Protein AF-A0A7W1HI30-F1 (afdb_monomer)

Nearest PDB structures (foldseek):
  6x89-assembly1_4L  TM=6.582E-01  e=1.441E+00  Vigna radiata
  8ugi-assembly1_1K  TM=6.395E-01  e=9.987E-01  Sus scrofa
  8bqs-assembly1_AY  TM=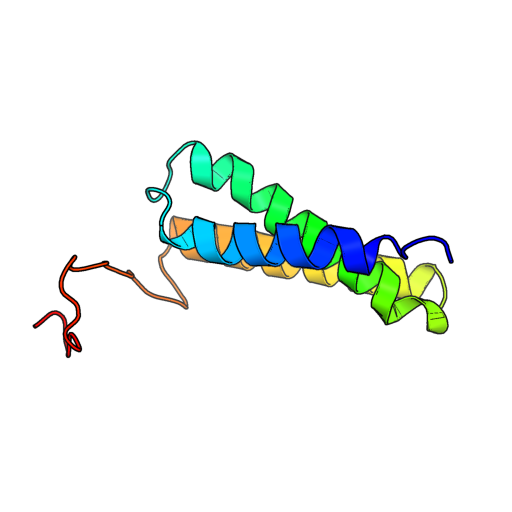6.560E-01  e=2.080E+00  Tetrahymena thermophila SB210
  6zkb-assembly1_K  TM=6.125E-01  e=1.974E+00  Ovis aries
  8gym-assembly1_4l  TM=4.893E-01  e=1.232E+00  Tetrahymena thermophila SB210

Structure (mmCIF, N/CA/C/O backbone):
data_AF-A0A7W1HI30-F1
#
_entry.id   AF-A0A7W1HI30-F1
#
loop_
_atom_site.group_PDB
_atom_site.id
_atom_site.type_symbol
_atom_site.label_atom_id
_atom_site.label_alt_id
_atom_site.label_comp_id
_atom_site.label_asym_id
_atom_site.label_entity_id
_atom_site.label_seq_id
_atom_site.pdbx_PDB_ins_code
_atom_site.Cartn_x
_atom_site.Cartn_y
_atom_site.Cartn_z
_atom_site.occupancy
_atom_site.B_iso_or_equiv
_atom_site.auth_seq_id
_atom_site.auth_comp_id
_atom_site.auth_asym_id
_atom_site.auth_atom_id
_atom_site.pdbx_PDB_model_num
ATOM 1 N N . MET A 1 1 ? -6.134 -5.436 -27.379 1.00 51.03 1 MET A N 1
ATOM 2 C CA . MET A 1 1 ? -5.411 -4.674 -26.336 1.00 51.03 1 MET A CA 1
ATOM 3 C C . MET A 1 1 ? -5.407 -5.509 -25.067 1.00 51.03 1 MET A C 1
ATOM 5 O O . MET A 1 1 ? -6.467 -5.706 -24.494 1.00 51.03 1 MET A O 1
ATOM 9 N N . THR A 1 2 ? -4.272 -6.078 -24.663 1.00 60.00 2 THR A N 1
ATOM 10 C CA . THR A 1 2 ? -4.176 -6.782 -23.376 1.00 60.00 2 THR A CA 1
ATOM 11 C C . THR A 1 2 ? -4.196 -5.747 -22.246 1.00 60.00 2 THR A C 1
ATOM 13 O O . THR A 1 2 ? -3.432 -4.778 -22.312 1.00 60.00 2 THR A O 1
ATOM 16 N N . PRO A 1 3 ? -5.075 -5.879 -21.234 1.00 69.56 3 PRO A N 1
ATOM 17 C CA . PRO A 1 3 ? -5.082 -4.945 -20.118 1.00 69.56 3 PRO A CA 1
ATOM 18 C C . PRO A 1 3 ? -3.740 -5.058 -19.399 1.00 69.56 3 PRO A C 1
ATOM 20 O O . PRO A 1 3 ? -3.327 -6.146 -18.994 1.00 69.56 3 PRO A O 1
ATOM 23 N N . ARG A 1 4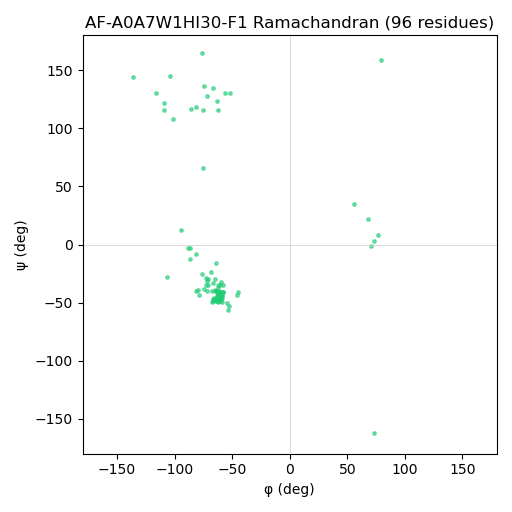 ? -3.018 -3.940 -19.273 1.00 84.38 4 ARG A N 1
ATOM 24 C CA . ARG A 1 4 ? -1.766 -3.955 -18.516 1.00 84.38 4 ARG A CA 1
ATOM 25 C C . ARG A 1 4 ? -2.102 -4.213 -17.047 1.00 84.38 4 ARG A C 1
ATOM 27 O O . ARG A 1 4 ? -3.024 -3.581 -16.531 1.00 84.38 4 ARG A O 1
ATOM 34 N N . LEU A 1 5 ? -1.357 -5.115 -16.403 1.00 84.25 5 LEU A N 1
ATOM 35 C CA . LEU A 1 5 ? -1.601 -5.610 -15.041 1.00 84.25 5 LEU A CA 1
ATOM 36 C C . LEU A 1 5 ? -1.938 -4.492 -14.041 1.00 84.25 5 LEU A C 1
ATOM 38 O O . LEU A 1 5 ? -2.855 -4.640 -13.241 1.00 84.25 5 LEU A O 1
ATOM 42 N N . GLU A 1 6 ? -1.253 -3.351 -14.126 1.00 85.44 6 GLU A N 1
ATOM 43 C CA . GLU A 1 6 ? -1.481 -2.198 -13.255 1.00 85.44 6 GLU A CA 1
ATOM 44 C C . GLU A 1 6 ? -2.920 -1.656 -13.305 1.00 85.44 6 GLU A C 1
ATOM 46 O O . GLU A 1 6 ? -3.444 -1.265 -12.268 1.00 85.44 6 GLU A O 1
ATOM 51 N N . HIS A 1 7 ? -3.598 -1.693 -14.458 1.00 88.31 7 HIS A N 1
ATOM 52 C CA . HIS A 1 7 ? -4.983 -1.220 -14.594 1.00 88.31 7 HIS A CA 1
ATOM 53 C C . HIS A 1 7 ? -5.980 -2.165 -13.932 1.00 88.31 7 HIS A C 1
ATOM 55 O O . HIS A 1 7 ? -7.035 -1.731 -13.485 1.00 88.31 7 HIS A O 1
ATOM 61 N N . VAL A 1 8 ? -5.645 -3.455 -13.872 1.00 91.31 8 VAL A N 1
ATOM 62 C CA . VAL A 1 8 ? -6.465 -4.455 -13.186 1.00 91.31 8 VAL A CA 1
ATOM 63 C C . VAL A 1 8 ? -6.226 -4.365 -11.686 1.00 91.31 8 VAL A C 1
ATOM 65 O O . VAL A 1 8 ? -7.176 -4.365 -10.919 1.00 91.31 8 VAL A O 1
ATOM 68 N N . VAL A 1 9 ? -4.971 -4.236 -11.255 1.00 93.56 9 VAL A N 1
ATOM 69 C CA . VAL A 1 9 ? -4.592 -4.223 -9.834 1.00 93.56 9 VAL A CA 1
ATOM 70 C C . VAL A 1 9 ? -4.987 -2.919 -9.131 1.00 93.56 9 VAL A C 1
ATOM 72 O O . VAL A 1 9 ? -5.381 -2.953 -7.963 1.00 93.56 9 VAL A O 1
ATOM 75 N N . ALA A 1 10 ? -4.929 -1.776 -9.821 1.00 92.69 10 ALA A N 1
ATOM 76 C CA . ALA A 1 10 ? -5.259 -0.463 -9.264 1.00 92.69 10 ALA A CA 1
ATOM 77 C C . ALA A 1 10 ? -6.641 -0.380 -8.586 1.00 92.69 10 ALA A C 1
ATOM 79 O O . ALA A 1 10 ? -6.677 0.009 -7.416 1.00 92.69 10 ALA A O 1
ATOM 80 N N . PRO A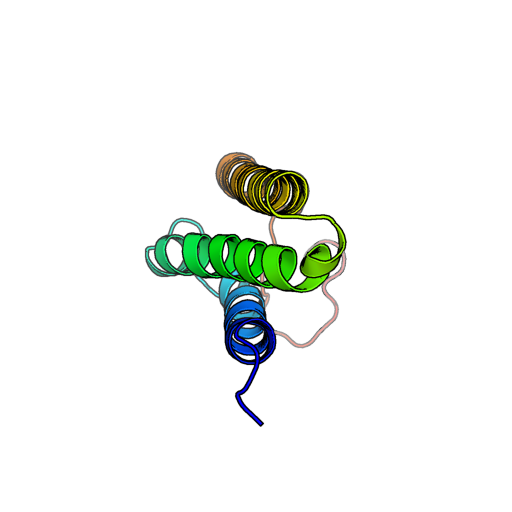 1 11 ? -7.767 -0.763 -9.223 1.00 95.50 11 PRO A N 1
ATOM 81 C CA . PRO A 1 11 ? -9.081 -0.670 -8.591 1.00 95.50 11 PRO A CA 1
ATOM 82 C C . PRO A 1 11 ? -9.200 -1.558 -7.349 1.00 95.50 11 PRO A C 1
ATOM 84 O O . PRO A 1 11 ? -9.710 -1.101 -6.331 1.00 95.50 11 PRO A O 1
ATOM 87 N N . PHE A 1 12 ? -8.676 -2.789 -7.374 1.00 94.81 12 PHE A N 1
ATOM 88 C CA . PHE A 1 12 ? -8.689 -3.658 -6.189 1.00 94.81 12 PHE A CA 1
ATOM 89 C C . PHE A 1 12 ? -7.833 -3.097 -5.054 1.00 94.81 12 PHE A C 1
ATOM 91 O O . PHE A 1 12 ? -8.242 -3.144 -3.896 1.00 94.81 12 PHE A O 1
ATOM 98 N N . THR A 1 13 ? -6.673 -2.523 -5.380 1.00 95.50 13 THR A N 1
ATOM 99 C CA . THR A 1 13 ? -5.803 -1.862 -4.396 1.00 95.50 13 THR A CA 1
ATOM 100 C C . THR A 1 13 ? -6.519 -0.665 -3.770 1.00 95.50 13 THR A C 1
ATOM 102 O O . THR A 1 13 ? -6.527 -0.529 -2.550 1.00 95.50 13 THR A O 1
ATOM 105 N N . ALA A 1 14 ? -7.180 0.166 -4.581 1.00 95.38 14 ALA A N 1
ATOM 106 C CA . ALA A 1 14 ? -7.953 1.310 -4.104 1.00 95.38 14 ALA A CA 1
ATOM 107 C C . ALA A 1 14 ? -9.130 0.877 -3.216 1.00 95.38 14 ALA A C 1
ATOM 109 O O . ALA A 1 14 ? -9.307 1.410 -2.122 1.00 95.38 14 ALA A O 1
ATOM 110 N N . LEU A 1 15 ? -9.893 -0.138 -3.629 1.00 96.25 15 LEU A N 1
ATOM 111 C CA . LEU A 1 15 ? -10.967 -0.709 -2.813 1.00 96.25 15 LEU A CA 1
ATOM 112 C C . LEU A 1 15 ? -10.436 -1.268 -1.490 1.00 96.25 15 LEU A C 1
ATOM 114 O O . LEU A 1 15 ? -11.046 -1.044 -0.447 1.00 96.25 15 LEU A O 1
ATOM 118 N N . ALA A 1 16 ? -9.282 -1.940 -1.503 1.00 94.38 16 ALA A N 1
ATOM 119 C CA . ALA A 1 16 ? -8.642 -2.426 -0.287 1.00 94.38 16 ALA A CA 1
ATOM 120 C C . ALA A 1 16 ? -8.222 -1.270 0.635 1.00 94.38 16 ALA A C 1
ATOM 122 O O . ALA A 1 16 ? -8.440 -1.363 1.840 1.00 94.38 16 ALA A O 1
ATOM 123 N N . MET A 1 17 ? -7.698 -0.166 0.090 1.00 93.25 17 MET A N 1
ATOM 124 C CA . MET A 1 17 ? -7.386 1.047 0.859 1.00 93.25 17 MET A CA 1
ATOM 125 C C . MET A 1 17 ? -8.629 1.687 1.485 1.00 93.25 17 MET A C 1
ATOM 127 O O . MET A 1 17 ? -8.551 2.157 2.616 1.00 93.25 17 MET A O 1
ATOM 131 N N . VAL A 1 18 ? -9.772 1.670 0.793 1.00 92.31 18 VAL A N 1
ATOM 132 C CA . VAL A 1 18 ? -11.057 2.161 1.325 1.00 92.31 18 VAL A CA 1
ATOM 133 C C . VAL A 1 18 ? -11.624 1.213 2.388 1.00 92.31 18 VAL A C 1
ATOM 135 O O . VAL A 1 18 ? -12.127 1.660 3.416 1.00 92.31 18 VAL A O 1
ATOM 138 N N . ALA A 1 19 ? -11.513 -0.101 2.184 1.00 90.75 19 ALA A N 1
ATOM 139 C CA . ALA A 1 19 ? -11.979 -1.109 3.135 1.00 90.75 19 ALA A CA 1
ATOM 140 C C . ALA A 1 19 ? -11.109 -1.180 4.405 1.00 90.75 19 ALA A C 1
ATOM 142 O O . ALA A 1 19 ? -11.601 -1.502 5.488 1.00 90.75 19 ALA A O 1
ATOM 143 N N . TYR A 1 20 ? -9.816 -0.865 4.297 1.00 88.50 20 TYR A N 1
ATOM 144 C CA . TYR A 1 20 ? -8.843 -0.951 5.386 1.00 88.50 20 TYR A CA 1
ATOM 145 C C . TYR A 1 20 ? -9.218 -0.176 6.669 1.00 88.50 20 TYR A C 1
ATOM 147 O O . TYR A 1 20 ? -9.174 -0.769 7.756 1.00 88.50 20 TYR A O 1
ATOM 155 N N . PRO A 1 21 ? -9.601 1.118 6.612 1.00 84.38 21 PRO A N 1
ATOM 156 C CA . PRO A 1 21 ? -10.022 1.867 7.794 1.00 84.38 21 PRO A CA 1
ATOM 157 C C . PRO A 1 21 ? -11.356 1.383 8.377 1.00 84.38 21 PRO A C 1
ATOM 159 O O . PRO A 1 21 ? -11.571 1.553 9.575 1.00 84.38 21 PRO A O 1
ATOM 162 N N . LEU A 1 22 ? -12.216 0.745 7.576 1.00 85.81 22 LEU A N 1
ATOM 163 C CA . LEU A 1 22 ? -13.491 0.179 8.032 1.00 85.81 22 LEU A CA 1
ATOM 164 C C . LEU A 1 22 ? -13.294 -1.135 8.804 1.00 85.81 22 LEU A C 1
ATOM 166 O O . LEU A 1 22 ? -14.107 -1.503 9.652 1.00 85.81 22 LEU A O 1
ATOM 170 N N . ALA A 1 23 ? -12.201 -1.849 8.534 1.00 86.06 23 ALA A N 1
ATOM 171 C CA . ALA A 1 23 ? -11.879 -3.094 9.209 1.00 86.06 23 ALA A CA 1
ATOM 172 C C . ALA A 1 23 ? -11.383 -2.858 10.647 1.00 86.06 23 ALA A C 1
ATOM 174 O O . ALA A 1 23 ? -10.519 -2.014 10.912 1.00 86.06 23 ALA A O 1
ATOM 175 N N . ARG A 1 24 ? -11.881 -3.683 11.583 1.00 81.94 24 ARG A N 1
ATOM 176 C CA . ARG A 1 24 ? -11.526 -3.620 13.010 1.00 81.94 24 ARG A CA 1
ATOM 177 C C . ARG A 1 24 ? -10.008 -3.636 13.206 1.00 81.94 24 ARG A C 1
ATOM 179 O O . ARG A 1 24 ? -9.312 -4.521 12.697 1.00 81.94 24 ARG A O 1
ATOM 186 N N . ARG A 1 25 ? -9.498 -2.690 14.002 1.00 77.81 25 ARG A N 1
ATOM 187 C CA . ARG A 1 25 ? -8.071 -2.586 14.341 1.00 77.81 25 ARG A CA 1
ATOM 188 C C . ARG A 1 25 ? -7.570 -3.899 14.960 1.00 77.81 25 ARG A C 1
ATOM 190 O O . ARG A 1 25 ? -8.224 -4.459 15.834 1.00 77.81 25 ARG A O 1
ATOM 197 N N . GLY A 1 26 ? -6.449 -4.421 14.457 1.00 76.75 26 GLY A N 1
ATOM 198 C CA . GLY A 1 26 ? -5.881 -5.711 14.879 1.00 76.75 26 GLY A CA 1
ATOM 199 C C . GLY A 1 26 ? -6.663 -6.965 14.448 1.00 76.75 26 GLY A C 1
ATOM 200 O O . GLY A 1 26 ? -6.224 -8.078 14.736 1.00 76.75 26 GLY A O 1
ATOM 201 N N . GLY A 1 27 ? -7.798 -6.812 13.754 1.00 85.25 27 GLY A N 1
ATOM 202 C CA . GLY A 1 27 ? -8.643 -7.916 13.303 1.00 85.25 27 GLY A CA 1
ATOM 203 C C . GLY A 1 27 ? -8.092 -8.682 12.089 1.00 85.25 27 GLY A C 1
ATOM 204 O O . GLY A 1 27 ? -7.216 -8.181 11.378 1.00 85.25 27 GLY A O 1
ATOM 205 N N . PRO A 1 28 ? -8.629 -9.885 11.810 1.00 88.25 28 PRO A N 1
ATOM 206 C CA . PRO A 1 28 ? -8.165 -10.746 10.718 1.00 88.25 28 PRO A CA 1
ATOM 207 C C . PRO A 1 28 ? -8.332 -10.099 9.336 1.00 88.25 28 PRO A C 1
ATOM 209 O O . PRO A 1 28 ? -7.452 -10.234 8.493 1.00 88.25 28 PRO A O 1
ATOM 212 N N . ALA A 1 29 ? -9.395 -9.313 9.128 1.00 88.62 29 ALA A N 1
ATOM 213 C CA . ALA A 1 29 ? -9.622 -8.590 7.876 1.00 88.62 29 ALA A CA 1
ATOM 214 C C . ALA A 1 29 ? -8.474 -7.623 7.535 1.00 88.62 29 ALA A C 1
ATOM 216 O O . ALA A 1 29 ? -7.991 -7.621 6.409 1.00 88.62 29 ALA A O 1
ATOM 217 N N . ARG A 1 30 ? -7.960 -6.860 8.513 1.00 87.25 30 ARG A N 1
ATOM 218 C CA . ARG A 1 30 ? -6.796 -5.985 8.286 1.00 87.25 30 ARG A CA 1
ATOM 219 C C . ARG A 1 30 ? -5.546 -6.776 7.925 1.00 87.25 30 ARG A C 1
ATOM 221 O O . ARG A 1 30 ? -4.841 -6.383 7.007 1.00 87.25 30 ARG A O 1
ATOM 228 N N . ARG A 1 31 ? -5.307 -7.914 8.587 1.00 88.81 31 ARG A N 1
ATOM 229 C CA . ARG A 1 31 ? -4.155 -8.782 8.280 1.00 88.81 31 ARG A CA 1
ATOM 230 C C . ARG A 1 31 ? -4.177 -9.289 6.836 1.00 88.81 31 ARG A C 1
ATOM 232 O O . ARG A 1 31 ? -3.111 -9.459 6.259 1.00 88.81 31 ARG A O 1
ATOM 239 N N . LEU A 1 32 ? -5.365 -9.502 6.267 1.00 91.88 32 LEU A N 1
ATOM 240 C CA . LEU A 1 32 ? -5.542 -9.880 4.861 1.00 91.88 32 LEU A CA 1
ATOM 241 C C . LEU A 1 32 ? -5.434 -8.681 3.912 1.00 91.88 32 LEU A C 1
ATOM 243 O O . LEU A 1 32 ? -4.837 -8.797 2.848 1.00 91.88 32 LEU A O 1
ATOM 247 N N . LEU A 1 33 ? -5.972 -7.521 4.290 1.00 92.38 33 LEU A N 1
ATOM 248 C CA . LEU A 1 33 ? -5.945 -6.321 3.450 1.00 92.38 33 LEU A CA 1
ATOM 249 C C . LEU A 1 33 ? -4.547 -5.686 3.357 1.00 92.38 33 LEU A C 1
ATOM 251 O O . LEU A 1 33 ? -4.205 -5.147 2.309 1.00 92.38 33 LEU A O 1
ATOM 255 N N . THR A 1 34 ? -3.715 -5.777 4.401 1.00 91.94 34 THR A N 1
ATOM 256 C CA . THR A 1 34 ? -2.342 -5.241 4.391 1.00 91.94 34 THR A CA 1
ATOM 257 C C . THR A 1 34 ? -1.503 -5.751 3.209 1.00 91.94 34 THR A C 1
ATOM 259 O O . THR A 1 34 ? -1.021 -4.917 2.443 1.00 91.94 34 THR A O 1
ATOM 262 N N . PRO A 1 35 ? -1.316 -7.070 2.993 1.00 93.31 35 PRO A N 1
ATOM 263 C CA . PRO A 1 35 ? -0.537 -7.555 1.855 1.00 93.31 35 PRO A CA 1
ATOM 264 C C . PRO A 1 35 ? -1.187 -7.221 0.507 1.00 93.31 35 PRO A C 1
ATOM 266 O O . PRO A 1 35 ? -0.462 -7.006 -0.459 1.00 93.31 35 PRO A O 1
ATOM 269 N N . VAL A 1 36 ? -2.521 -7.116 0.434 1.00 94.56 36 VAL A N 1
ATOM 270 C CA . VAL A 1 36 ? -3.224 -6.693 -0.790 1.00 94.56 36 VAL A CA 1
ATOM 271 C C . VAL A 1 36 ? -2.864 -5.253 -1.150 1.00 94.56 36 VAL A C 1
ATOM 273 O O . VAL A 1 36 ? -2.496 -4.984 -2.290 1.00 94.56 36 VAL A O 1
ATOM 276 N N . VAL A 1 37 ? -2.906 -4.334 -0.182 1.00 94.81 37 VAL A N 1
ATOM 277 C CA . VAL A 1 37 ? -2.545 -2.925 -0.401 1.00 94.81 37 VAL A CA 1
ATOM 278 C C . VAL A 1 37 ? -1.056 -2.784 -0.721 1.00 94.81 37 VAL A C 1
ATOM 280 O O . VAL A 1 37 ? -0.699 -2.139 -1.704 1.00 94.81 37 VAL A O 1
ATOM 283 N N . VAL A 1 38 ? -0.184 -3.411 0.074 1.00 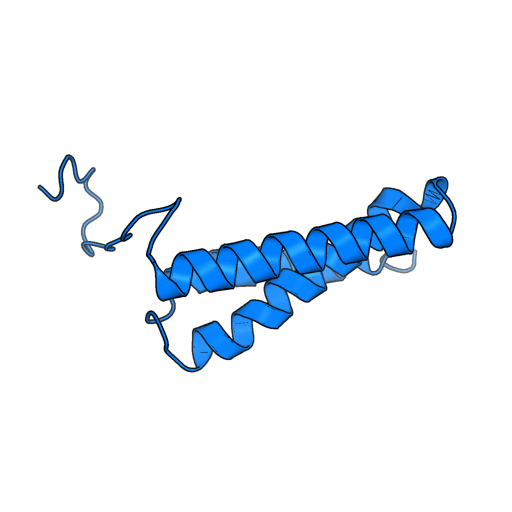95.81 38 VAL A N 1
ATOM 284 C CA . VAL A 1 38 ? 1.277 -3.327 -0.095 1.00 95.81 38 VAL A CA 1
ATOM 285 C C . VAL A 1 38 ? 1.715 -3.941 -1.428 1.00 95.81 38 VAL A C 1
ATOM 287 O O . VAL A 1 38 ? 2.452 -3.312 -2.187 1.00 95.81 38 VAL A O 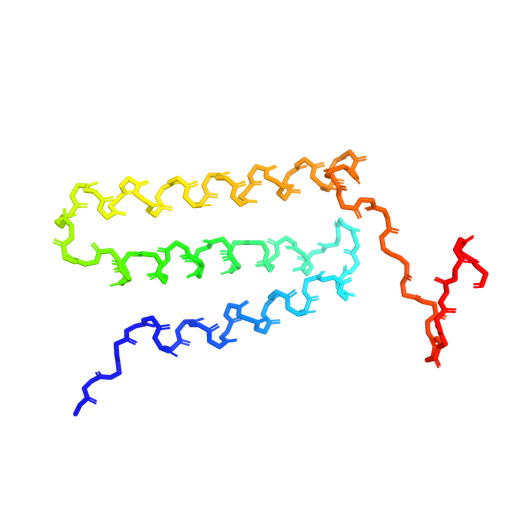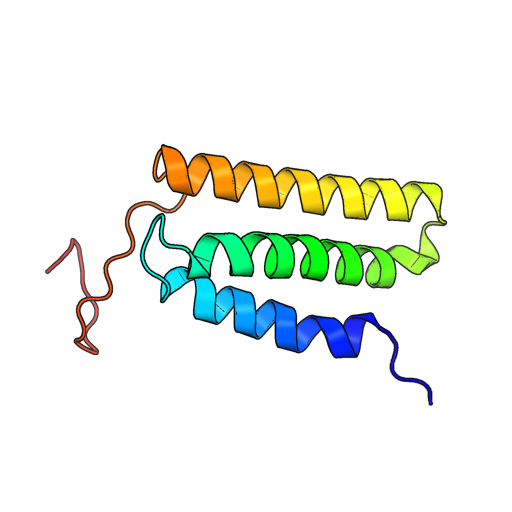1
ATOM 290 N N . GLY A 1 39 ? 1.242 -5.149 -1.741 1.00 95.81 39 GLY A N 1
ATOM 291 C CA . GLY A 1 39 ? 1.558 -5.839 -2.990 1.00 95.81 39 GLY A CA 1
ATOM 292 C C . GLY A 1 39 ? 0.957 -5.142 -4.208 1.00 95.81 39 GLY A C 1
ATOM 293 O O . GLY A 1 39 ? 1.628 -5.006 -5.230 1.00 95.81 39 GLY A O 1
ATOM 294 N N . GLY A 1 40 ? -0.274 -4.641 -4.086 1.00 95.19 40 GLY A N 1
ATOM 295 C CA . GLY A 1 40 ? -0.944 -3.879 -5.133 1.00 95.19 40 GLY A CA 1
ATOM 296 C C . GLY A 1 40 ? -0.197 -2.594 -5.488 1.00 95.19 40 GLY A C 1
ATOM 297 O O . GLY A 1 40 ? 0.097 -2.357 -6.659 1.00 95.19 40 GLY A O 1
ATOM 298 N N . LEU A 1 41 ? 0.211 -1.815 -4.481 1.00 96.50 41 LEU A N 1
ATOM 299 C CA . LEU A 1 41 ? 1.049 -0.631 -4.678 1.00 96.50 41 LEU A CA 1
ATOM 300 C C . LEU A 1 41 ? 2.388 -0.975 -5.332 1.00 96.50 41 LEU A C 1
ATOM 302 O O . LEU A 1 41 ? 2.755 -0.337 -6.316 1.00 96.50 41 LEU A O 1
ATOM 306 N N . ALA A 1 42 ? 3.087 -2.006 -4.848 1.00 96.06 42 ALA A N 1
ATOM 307 C CA . ALA A 1 42 ? 4.351 -2.438 -5.441 1.00 96.06 42 ALA A CA 1
ATOM 308 C C . ALA A 1 42 ? 4.181 -2.831 -6.920 1.00 96.06 42 ALA A C 1
ATOM 310 O O . ALA A 1 42 ? 4.966 -2.400 -7.767 1.00 96.06 42 ALA A O 1
ATOM 311 N N . ALA A 1 43 ? 3.125 -3.577 -7.261 1.00 95.31 43 ALA A N 1
ATOM 312 C CA . ALA A 1 43 ? 2.817 -3.958 -8.638 1.00 95.31 43 ALA A CA 1
ATOM 313 C C . ALA A 1 43 ? 2.529 -2.735 -9.527 1.00 95.31 43 ALA A C 1
ATOM 315 O O . ALA A 1 43 ? 3.085 -2.627 -10.623 1.00 95.31 43 ALA A O 1
ATOM 316 N N . ILE A 1 44 ? 1.740 -1.771 -9.048 1.00 96.19 44 ILE A N 1
ATOM 317 C CA . ILE A 1 44 ? 1.488 -0.510 -9.764 1.00 96.19 44 ILE A CA 1
ATOM 318 C C . ILE A 1 44 ? 2.806 0.249 -9.985 1.00 96.19 44 ILE A C 1
ATOM 320 O O . ILE A 1 44 ? 3.073 0.704 -11.099 1.00 96.19 44 ILE A O 1
ATOM 324 N N . THR A 1 45 ? 3.677 0.319 -8.972 1.00 95.69 45 THR A N 1
ATOM 325 C CA . THR A 1 45 ? 4.997 0.958 -9.080 1.00 95.69 45 THR A CA 1
ATOM 326 C C . THR A 1 45 ? 5.892 0.272 -10.109 1.00 95.69 45 THR A C 1
ATOM 328 O O . THR A 1 45 ? 6.538 0.972 -10.891 1.00 95.69 45 THR A O 1
ATOM 331 N N . THR A 1 46 ? 5.914 -1.066 -10.183 1.00 94.25 46 THR A N 1
ATOM 332 C CA . THR A 1 46 ? 6.681 -1.767 -11.235 1.00 94.25 46 THR A CA 1
ATOM 333 C C . THR A 1 46 ? 6.208 -1.381 -12.638 1.00 94.25 46 THR A C 1
ATOM 335 O O . THR A 1 46 ? 7.034 -1.141 -13.517 1.00 94.25 46 THR A O 1
ATOM 338 N N . GLY A 1 47 ? 4.890 -1.255 -12.842 1.00 92.38 47 GLY A N 1
ATOM 339 C CA . GLY A 1 47 ? 4.298 -0.817 -14.107 1.00 92.38 47 GLY A CA 1
ATOM 340 C C . GLY A 1 47 ? 4.639 0.635 -14.449 1.00 92.38 47 GLY A C 1
ATOM 341 O O . GLY A 1 47 ? 5.060 0.923 -15.571 1.00 92.38 47 GLY A O 1
ATOM 342 N N . ALA A 1 48 ? 4.519 1.537 -13.472 1.00 92.69 48 ALA A N 1
ATOM 343 C CA . ALA A 1 48 ? 4.789 2.966 -13.632 1.00 92.69 48 ALA A CA 1
ATOM 344 C C . ALA A 1 48 ? 6.274 3.271 -13.897 1.00 92.69 48 ALA A C 1
ATOM 346 O O . ALA A 1 48 ? 6.602 4.191 -14.641 1.00 92.69 48 ALA A O 1
ATOM 347 N N . THR A 1 49 ? 7.179 2.473 -13.330 1.00 95.62 49 THR A N 1
ATOM 348 C CA . THR A 1 49 ? 8.635 2.656 -13.461 1.00 95.62 49 THR A CA 1
ATOM 349 C C . THR A 1 49 ? 9.251 1.826 -14.589 1.00 95.62 49 THR A C 1
ATOM 351 O O . THR A 1 49 ? 10.476 1.748 -14.705 1.00 95.62 49 THR A O 1
ATOM 354 N N . ARG A 1 50 ? 8.430 1.240 -15.478 1.00 92.38 50 ARG A N 1
ATOM 355 C CA . ARG A 1 50 ? 8.892 0.453 -16.637 1.00 92.38 50 ARG A CA 1
ATOM 356 C C . ARG A 1 50 ? 10.031 1.109 -17.441 1.00 92.38 50 ARG A C 1
ATOM 358 O O . ARG A 1 50 ? 11.004 0.414 -17.734 1.00 92.38 50 ARG A O 1
ATOM 365 N N . PRO A 1 51 ? 10.004 2.421 -17.740 1.00 95.44 51 PRO A N 1
ATOM 366 C CA . PRO A 1 51 ? 11.072 3.067 -18.506 1.00 95.44 51 PRO A CA 1
ATOM 367 C C . PRO A 1 51 ? 12.448 3.083 -17.818 1.00 95.44 51 PRO A C 1
ATOM 369 O O . PRO A 1 51 ? 13.452 3.341 -18.470 1.00 95.44 51 PRO A O 1
ATOM 372 N N . TRP A 1 52 ? 12.531 2.825 -16.508 1.00 93.25 52 TRP A N 1
ATOM 373 C CA . TRP A 1 52 ? 13.772 2.964 -15.732 1.00 93.25 52 TRP A CA 1
ATOM 374 C C . TRP A 1 52 ? 14.669 1.715 -15.748 1.00 93.25 52 TRP A C 1
ATOM 376 O O . TRP A 1 52 ? 15.756 1.733 -15.166 1.00 93.25 52 TRP A O 1
ATOM 386 N N . GLY A 1 53 ? 14.229 0.633 -16.398 1.00 93.50 53 GLY A N 1
ATOM 387 C CA . GLY A 1 53 ? 14.916 -0.662 -16.416 1.00 93.50 53 GLY A CA 1
ATOM 388 C C . GLY A 1 53 ? 14.697 -1.503 -15.148 1.00 93.50 53 GLY A C 1
ATOM 389 O O . GLY A 1 53 ? 14.359 -0.993 -14.078 1.00 93.50 53 GLY A O 1
ATOM 390 N N . HIS A 1 54 ? 14.908 -2.818 -15.262 1.00 93.19 54 HIS A N 1
ATOM 391 C CA . HIS A 1 54 ? 14.488 -3.807 -14.256 1.00 93.19 54 HIS A CA 1
ATOM 392 C C . HIS A 1 54 ? 15.068 -3.584 -12.858 1.00 93.19 54 HIS A C 1
ATOM 394 O O . HIS A 1 54 ? 14.352 -3.699 -11.866 1.00 93.19 54 HIS A O 1
ATOM 400 N N . ARG A 1 55 ? 16.350 -3.207 -12.756 1.00 95.69 55 ARG A N 1
ATOM 401 C CA . ARG A 1 55 ? 16.986 -2.957 -11.454 1.00 95.69 55 ARG A CA 1
ATOM 402 C C . ARG A 1 55 ? 16.322 -1.792 -10.718 1.00 95.69 55 ARG A C 1
ATOM 404 O O . ARG A 1 55 ? 16.020 -1.912 -9.536 1.00 95.69 55 ARG A O 1
ATOM 411 N N . ARG A 1 56 ? 16.082 -0.669 -11.402 1.0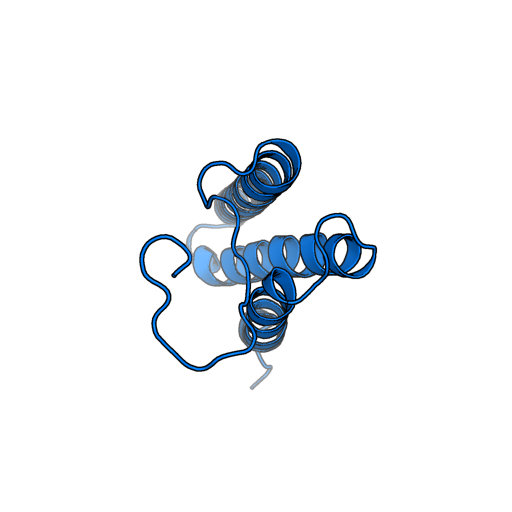0 94.31 56 ARG A N 1
ATOM 412 C CA . ARG A 1 56 ? 15.460 0.516 -10.787 1.00 94.31 56 ARG A CA 1
ATOM 413 C C . ARG A 1 56 ? 13.981 0.280 -10.482 1.00 94.31 56 ARG A C 1
ATOM 415 O O . ARG A 1 56 ? 13.523 0.734 -9.441 1.00 94.31 56 ARG A O 1
ATOM 422 N N . GLN A 1 57 ? 13.274 -0.479 -11.321 1.00 95.75 57 GLN A N 1
ATOM 423 C CA . GLN A 1 57 ? 11.902 -0.928 -11.044 1.00 95.75 57 GLN A CA 1
ATOM 424 C C . GLN A 1 57 ? 11.825 -1.756 -9.760 1.00 95.75 57 GLN A C 1
ATOM 426 O O . GLN A 1 57 ? 10.998 -1.476 -8.897 1.00 95.75 57 GLN A O 1
ATOM 431 N N . ALA A 1 58 ? 12.702 -2.755 -9.622 1.00 96.19 58 ALA A N 1
ATOM 432 C CA . ALA A 1 58 ? 12.738 -3.623 -8.450 1.00 96.19 58 ALA A CA 1
ATOM 433 C C . ALA A 1 58 ? 13.050 -2.828 -7.176 1.00 96.19 58 ALA A C 1
ATOM 435 O O . ALA A 1 58 ? 12.390 -3.015 -6.158 1.00 96.19 58 ALA A O 1
ATOM 436 N N . VAL A 1 59 ? 14.002 -1.889 -7.250 1.00 98.00 59 VAL A N 1
ATOM 437 C CA . VAL A 1 59 ? 14.308 -0.984 -6.134 1.00 98.00 59 VAL A CA 1
ATOM 438 C C . VAL A 1 59 ? 13.101 -0.112 -5.792 1.00 98.00 59 VAL A C 1
ATOM 440 O O . VAL A 1 59 ? 12.726 -0.053 -4.629 1.00 98.00 59 VAL A O 1
ATOM 443 N N . ALA A 1 60 ? 12.454 0.524 -6.772 1.00 97.31 60 ALA A N 1
ATOM 444 C CA . ALA A 1 60 ? 11.299 1.385 -6.524 1.00 97.31 60 ALA A CA 1
ATOM 445 C C . ALA A 1 60 ? 10.128 0.614 -5.892 1.00 97.31 60 ALA A C 1
ATOM 447 O O . ALA A 1 60 ? 9.573 1.047 -4.885 1.00 97.31 60 ALA A O 1
ATOM 448 N N . ALA A 1 61 ? 9.791 -0.556 -6.438 1.00 96.38 61 ALA A N 1
ATOM 449 C CA . ALA A 1 61 ? 8.740 -1.408 -5.893 1.00 96.38 61 ALA A CA 1
ATOM 450 C C . ALA A 1 61 ? 9.087 -1.930 -4.491 1.00 96.38 61 ALA A C 1
ATOM 452 O O . ALA A 1 61 ? 8.228 -1.936 -3.612 1.00 96.38 61 ALA A O 1
ATOM 453 N N . GLY A 1 62 ? 10.349 -2.309 -4.260 1.00 97.81 62 GLY A N 1
ATOM 454 C CA . GLY A 1 62 ? 10.842 -2.717 -2.946 1.00 97.81 62 GLY A CA 1
ATOM 455 C C . GLY A 1 62 ? 10.758 -1.590 -1.916 1.00 97.81 62 GLY A C 1
ATOM 456 O O . GLY A 1 62 ? 10.262 -1.809 -0.815 1.00 97.81 62 GLY A O 1
ATOM 457 N N . VAL A 1 63 ? 11.165 -0.371 -2.285 1.00 98.19 63 VAL A N 1
ATOM 458 C CA . VAL A 1 63 ? 11.057 0.818 -1.426 1.00 98.19 63 VAL A CA 1
ATOM 459 C C . VAL A 1 63 ? 9.601 1.093 -1.066 1.00 98.19 63 VAL A C 1
ATOM 461 O O . VAL A 1 63 ? 9.306 1.286 0.109 1.00 98.19 63 VAL A O 1
ATOM 464 N N . VAL A 1 64 ? 8.685 1.059 -2.038 1.00 97.44 64 VAL A N 1
ATOM 465 C CA . VAL A 1 64 ? 7.247 1.246 -1.784 1.00 97.44 64 VAL A CA 1
ATOM 466 C C . VAL A 1 64 ? 6.713 0.164 -0.849 1.00 97.44 64 VAL A C 1
ATOM 468 O O . VAL A 1 64 ? 6.082 0.487 0.154 1.00 97.44 64 VAL A O 1
ATOM 471 N N . ALA A 1 65 ? 7.018 -1.108 -1.114 1.00 97.00 65 ALA A N 1
ATOM 472 C CA . ALA A 1 65 ? 6.550 -2.213 -0.285 1.00 97.00 65 ALA A CA 1
ATOM 473 C C . ALA A 1 65 ? 7.036 -2.095 1.171 1.00 97.00 65 ALA A C 1
ATOM 475 O O . ALA A 1 65 ? 6.245 -2.232 2.108 1.00 97.00 65 ALA A O 1
ATOM 476 N N . VAL A 1 66 ? 8.326 -1.799 1.360 1.00 97.38 66 VAL A N 1
ATOM 477 C CA . VAL A 1 66 ? 8.939 -1.634 2.685 1.00 97.38 66 VAL A CA 1
ATOM 478 C C . VAL A 1 66 ? 8.383 -0.404 3.392 1.00 97.38 66 VAL A C 1
ATOM 480 O O . VAL A 1 66 ? 7.981 -0.513 4.547 1.00 97.38 66 VAL A O 1
ATOM 483 N N . ALA A 1 67 ? 8.315 0.747 2.719 1.00 95.69 67 ALA A N 1
ATOM 484 C CA . ALA A 1 67 ? 7.824 1.984 3.316 1.00 95.69 67 ALA A CA 1
ATOM 485 C C . ALA A 1 67 ? 6.358 1.852 3.749 1.00 95.69 67 ALA A C 1
ATOM 487 O O . ALA A 1 67 ? 6.034 2.133 4.901 1.00 95.69 67 ALA A O 1
ATOM 488 N N . THR A 1 68 ? 5.478 1.361 2.871 1.00 92.38 68 THR A N 1
ATOM 489 C CA . THR A 1 68 ? 4.061 1.161 3.202 1.00 92.38 68 THR A CA 1
ATOM 490 C C . THR A 1 68 ? 3.889 0.123 4.311 1.00 92.38 68 THR A C 1
ATOM 492 O O . THR A 1 68 ? 3.149 0.367 5.262 1.00 92.38 68 THR A O 1
ATOM 495 N N . GLY A 1 69 ? 4.597 -1.009 4.242 1.00 91.88 69 GLY A N 1
ATOM 496 C CA . GLY A 1 69 ? 4.544 -2.036 5.283 1.00 91.88 69 GLY A CA 1
ATOM 497 C C . GLY A 1 69 ? 5.048 -1.540 6.643 1.00 91.88 69 GLY A C 1
ATOM 498 O O . GLY A 1 69 ? 4.448 -1.845 7.674 1.00 91.88 69 GLY A O 1
ATOM 499 N N . ALA A 1 70 ? 6.114 -0.736 6.659 1.00 92.50 70 ALA A N 1
ATOM 500 C CA . ALA A 1 70 ? 6.650 -0.128 7.872 1.00 92.50 70 ALA A CA 1
ATOM 501 C C . ALA A 1 70 ? 5.681 0.899 8.469 1.00 92.50 70 ALA A C 1
ATOM 503 O O . ALA A 1 70 ? 5.397 0.831 9.665 1.00 92.50 70 ALA A O 1
ATOM 504 N N . LEU A 1 71 ? 5.120 1.798 7.650 1.00 89.75 71 LEU A N 1
ATOM 505 C CA . LEU A 1 71 ? 4.101 2.754 8.097 1.00 89.75 71 LEU A CA 1
ATOM 506 C C . LEU A 1 71 ? 2.885 2.039 8.680 1.00 89.75 71 LEU A C 1
ATOM 508 O O . LEU A 1 71 ? 2.368 2.461 9.710 1.00 89.75 71 LEU A O 1
ATOM 512 N N . GLU A 1 72 ? 2.455 0.939 8.067 1.00 87.56 72 GLU A N 1
ATOM 513 C CA . GLU A 1 72 ? 1.348 0.140 8.579 1.00 87.56 72 GLU A CA 1
ATOM 514 C C . GLU A 1 72 ? 1.689 -0.493 9.933 1.00 87.56 72 GLU A C 1
ATOM 516 O O . GLU A 1 72 ? 0.909 -0.401 10.883 1.00 87.56 72 GLU A O 1
ATOM 521 N N . ARG A 1 73 ? 2.877 -1.100 10.051 1.00 87.44 73 ARG A N 1
ATOM 522 C CA . ARG A 1 73 ? 3.366 -1.714 11.294 1.00 87.44 73 ARG A CA 1
ATOM 523 C C . ARG A 1 73 ? 3.436 -0.692 12.427 1.00 87.44 73 ARG A C 1
ATOM 525 O O . ARG A 1 73 ? 2.991 -0.986 13.533 1.00 87.44 73 ARG A O 1
ATOM 532 N N . ILE A 1 74 ? 3.979 0.492 12.146 1.00 88.06 74 ILE A N 1
ATOM 533 C CA . ILE A 1 74 ? 4.092 1.592 13.107 1.00 88.06 74 ILE A CA 1
ATOM 534 C C . ILE A 1 74 ? 2.696 2.126 13.443 1.00 88.06 74 ILE A C 1
ATOM 536 O O . ILE A 1 74 ? 2.329 2.188 14.610 1.00 88.06 74 ILE A O 1
ATOM 540 N N . GLY A 1 75 ? 1.865 2.423 12.445 1.00 80.94 75 GLY A N 1
ATOM 541 C CA . GLY A 1 75 ? 0.514 2.948 12.648 1.00 80.94 75 GLY A CA 1
ATOM 542 C C . GLY A 1 75 ? -0.389 1.998 13.438 1.00 80.94 75 GLY A C 1
ATOM 543 O O . GLY A 1 75 ? -1.199 2.437 14.261 1.00 80.94 75 GLY A O 1
ATOM 544 N N . THR A 1 76 ? -0.240 0.685 13.264 1.00 79.75 76 THR A N 1
ATOM 545 C CA . THR A 1 76 ? -0.990 -0.300 14.056 1.00 79.75 76 THR A CA 1
ATOM 546 C C . THR A 1 76 ? -0.478 -0.443 15.480 1.00 79.75 76 THR A C 1
ATOM 548 O O . THR A 1 76 ? -1.319 -0.572 16.370 1.00 79.75 76 THR A O 1
ATOM 551 N N . SER A 1 77 ? 0.838 -0.391 15.708 1.00 83.69 77 SER A N 1
ATOM 552 C CA . SER A 1 77 ? 1.429 -0.561 17.042 1.00 83.69 77 SER A CA 1
ATOM 553 C C . SER A 1 77 ? 1.394 0.709 17.896 1.00 83.69 77 SER A C 1
ATOM 555 O O . SER A 1 77 ? 1.101 0.622 19.085 1.00 83.69 77 SER A O 1
ATOM 557 N N . THR A 1 78 ? 1.651 1.881 17.310 1.00 84.06 78 THR A N 1
ATOM 558 C CA . THR A 1 78 ? 1.786 3.155 18.039 1.00 84.06 78 THR A CA 1
ATOM 559 C C . THR A 1 78 ? 0.593 4.087 17.844 1.00 84.06 78 THR A C 1
ATOM 561 O O . THR A 1 78 ? 0.285 4.895 18.714 1.00 84.06 78 TH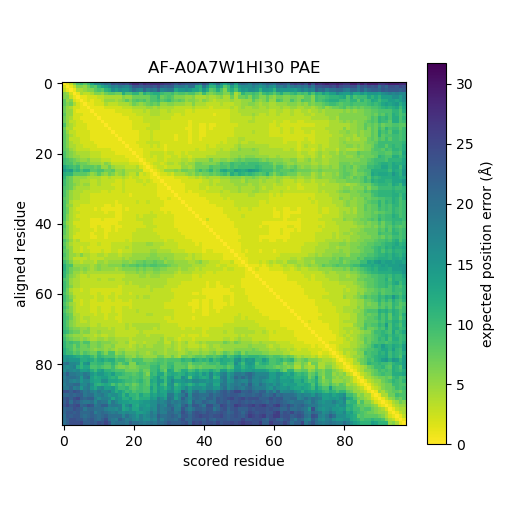R A O 1
ATOM 564 N N . GLY A 1 79 ? -0.105 3.989 16.708 1.00 75.69 79 GLY A N 1
ATOM 565 C CA . GLY A 1 79 ? -1.118 4.970 16.314 1.00 75.69 79 GLY A CA 1
ATOM 566 C C . GLY A 1 79 ? -0.566 6.281 15.760 1.00 75.69 79 GLY A C 1
ATOM 567 O O . GLY A 1 79 ? -1.351 7.182 15.507 1.00 75.69 79 GLY A O 1
ATOM 568 N N . VAL A 1 80 ? 0.738 6.385 15.519 1.00 79.56 80 VAL A N 1
ATOM 569 C CA . VAL A 1 80 ? 1.397 7.511 14.833 1.00 79.56 80 VAL A CA 1
ATOM 570 C C . VAL A 1 80 ? 1.757 7.064 13.403 1.00 79.56 80 VAL A C 1
ATOM 572 O O . VAL A 1 80 ? 2.073 5.888 13.222 1.00 79.56 80 VAL A O 1
ATOM 575 N N . PRO A 1 81 ? 1.709 7.931 12.366 1.00 70.81 81 PRO A N 1
ATOM 576 C CA . PRO A 1 81 ? 1.406 9.372 12.391 1.00 70.81 81 PRO A CA 1
ATOM 577 C C . PRO A 1 81 ? -0.084 9.725 12.315 1.00 70.81 81 PRO A C 1
ATOM 579 O O . PRO A 1 81 ? -0.453 10.866 12.557 1.00 70.81 81 PRO A O 1
ATOM 582 N N . PHE A 1 82 ? -0.949 8.769 11.984 1.00 70.69 82 PHE A N 1
ATOM 583 C CA . PHE A 1 82 ? -2.325 9.062 11.568 1.00 70.69 82 PHE A CA 1
ATOM 584 C C . PHE A 1 82 ? -3.345 9.154 12.717 1.00 70.69 82 PHE A C 1
ATOM 586 O O . PHE A 1 82 ? -4.513 9.448 12.488 1.00 70.69 82 PHE A O 1
ATOM 593 N N . GLY A 1 83 ? -2.934 8.902 13.958 1.00 70.38 83 GLY A N 1
ATOM 594 C CA . GLY A 1 83 ? -3.809 8.968 15.125 1.00 70.38 83 GLY A CA 1
ATOM 595 C C . GLY A 1 83 ? -4.809 7.810 15.220 1.00 70.38 83 GLY A C 1
ATOM 596 O O . GLY A 1 83 ? -4.655 6.728 14.641 1.00 70.38 83 GLY A O 1
ATOM 597 N N . ARG A 1 84 ? -5.854 8.016 16.027 1.00 67.38 84 ARG A N 1
ATOM 598 C CA . ARG A 1 84 ? -6.988 7.093 16.161 1.00 67.38 84 ARG A CA 1
ATOM 599 C C . ARG A 1 84 ? -8.158 7.655 15.354 1.00 67.38 84 ARG A C 1
ATOM 601 O O . ARG A 1 84 ? -8.776 8.617 15.781 1.00 67.38 84 ARG A O 1
ATOM 608 N N . TYR A 1 85 ? -8.477 7.037 14.220 1.00 63.22 85 TYR A N 1
ATOM 609 C CA . TYR A 1 85 ? -9.715 7.338 13.500 1.00 63.22 85 TYR A CA 1
ATOM 610 C C . TYR A 1 85 ? -10.877 6.578 14.137 1.00 63.22 85 TYR A C 1
ATOM 612 O O . TYR A 1 85 ? -10.875 5.344 14.170 1.00 63.22 85 TYR A O 1
ATOM 620 N N . ARG A 1 86 ? -11.864 7.316 14.645 1.00 65.88 86 AR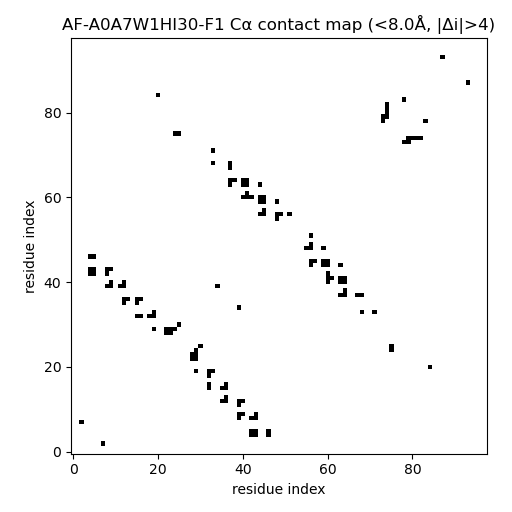G A N 1
ATOM 621 C CA . ARG A 1 86 ? -13.136 6.781 15.129 1.00 65.88 86 ARG A CA 1
ATOM 622 C C . ARG A 1 86 ? -14.225 7.191 14.146 1.00 65.88 86 ARG A C 1
ATOM 624 O O . ARG A 1 86 ? -14.501 8.374 13.990 1.00 65.88 86 ARG A O 1
ATOM 631 N N . TYR A 1 87 ? -14.848 6.218 13.488 1.00 64.44 87 TYR A N 1
ATOM 632 C CA . TYR A 1 87 ? -16.092 6.478 12.768 1.00 64.44 87 TYR A CA 1
ATOM 633 C C . TYR A 1 87 ? -17.216 6.598 13.796 1.00 64.44 87 TYR A C 1
ATOM 635 O O . TYR A 1 87 ? -17.504 5.647 14.521 1.00 64.44 87 TYR A O 1
ATOM 643 N N . THR A 1 88 ? -17.821 7.779 13.883 1.00 68.00 88 THR A N 1
ATOM 644 C CA . THR A 1 88 ? -18.873 8.100 14.861 1.00 68.00 88 THR A CA 1
ATOM 645 C C . THR A 1 88 ? -20.256 7.602 14.434 1.00 68.00 88 THR A C 1
ATOM 647 O O . THR A 1 88 ? -21.187 7.645 15.228 1.00 68.00 88 THR A O 1
ATOM 650 N N . GLY A 1 89 ? -20.408 7.101 13.201 1.00 72.19 89 GLY A N 1
ATOM 651 C CA . GLY A 1 89 ? -21.689 6.621 12.662 1.00 72.19 89 GLY A CA 1
ATOM 652 C C . GLY A 1 89 ? -22.679 7.737 12.312 1.00 72.19 89 GLY A C 1
ATOM 653 O O . GLY A 1 89 ? -23.791 7.451 11.880 1.00 72.19 89 GLY A O 1
ATOM 654 N N . VAL A 1 90 ? -22.277 9.001 12.464 1.00 75.62 90 VAL A N 1
ATOM 655 C CA . VAL A 1 90 ? -23.098 10.180 12.180 1.00 75.62 90 VAL A CA 1
ATOM 656 C C . VAL A 1 90 ? -22.443 10.961 11.041 1.00 75.62 90 VAL A C 1
ATOM 658 O O . VAL A 1 90 ? -21.251 11.254 11.103 1.00 75.62 90 VAL A O 1
ATOM 661 N N . LEU A 1 91 ? -23.204 11.328 10.002 1.00 73.31 91 LEU A N 1
ATOM 662 C CA . LEU A 1 91 ? -22.743 12.255 8.957 1.00 73.31 91 LEU A CA 1
ATOM 663 C C . LEU A 1 91 ? -22.742 13.698 9.487 1.00 73.31 91 LEU A C 1
ATOM 665 O O . LEU A 1 91 ? -23.530 14.542 9.067 1.00 73.31 91 LEU A O 1
ATOM 669 N N . ARG A 1 92 ? -21.880 13.981 10.462 1.00 77.62 92 ARG A N 1
ATOM 670 C CA . ARG A 1 92 ? -21.622 15.333 10.963 1.00 77.62 92 ARG A CA 1
ATOM 671 C C . ARG A 1 92 ? -20.113 15.512 11.128 1.00 77.62 92 ARG A C 1
ATOM 673 O O . ARG A 1 92 ? -19.434 14.542 11.464 1.00 77.62 92 ARG A O 1
ATOM 680 N N . PRO A 1 93 ? -19.574 16.712 10.865 1.00 63.81 93 PRO A N 1
ATOM 681 C CA . PRO A 1 93 ? -18.173 16.988 11.140 1.00 63.81 93 PRO A CA 1
ATOM 682 C C . PRO A 1 93 ? -17.937 16.857 12.647 1.00 63.81 93 PRO A C 1
ATOM 684 O O . PRO A 1 93 ? -18.519 17.610 13.420 1.00 63.81 93 PRO A O 1
ATOM 687 N N . ALA A 1 94 ? -17.116 15.885 13.040 1.00 64.12 94 ALA A N 1
ATOM 688 C CA . ALA A 1 94 ? -16.657 15.746 14.414 1.00 64.12 94 ALA A CA 1
ATOM 689 C C . ALA A 1 94 ? -15.421 16.633 14.597 1.00 64.12 94 ALA A C 1
ATOM 691 O O . ALA A 1 94 ? -14.399 16.413 13.938 1.00 64.12 94 ALA A O 1
ATOM 692 N N . ILE A 1 95 ? -15.509 17.646 15.458 1.00 71.88 95 ILE A N 1
ATOM 693 C CA . ILE A 1 95 ? -14.381 18.521 15.800 1.00 71.88 95 ILE A CA 1
ATOM 694 C C . ILE A 1 95 ? -13.973 18.181 17.229 1.00 71.88 95 ILE A C 1
ATOM 696 O O . ILE A 1 95 ? -14.780 18.278 18.143 1.00 71.88 95 ILE A O 1
ATOM 700 N N . ALA A 1 96 ? -12.715 17.776 17.427 1.00 67.69 96 ALA A N 1
ATOM 701 C CA . ALA A 1 96 ? -12.197 17.370 18.739 1.00 67.69 96 ALA A CA 1
ATOM 702 C C . ALA A 1 96 ? -12.996 16.232 19.421 1.00 67.69 96 ALA A C 1
ATOM 704 O O . ALA A 1 96 ? -13.091 16.193 20.644 1.00 67.69 96 ALA A O 1
ATOM 705 N N . ASP A 1 97 ? -13.516 15.284 18.631 1.00 58.78 97 ASP A N 1
ATOM 706 C CA . ASP A 1 97 ? -14.332 14.146 19.106 1.00 58.78 97 ASP A CA 1
ATOM 707 C C . ASP A 1 97 ? -15.718 14.554 19.666 1.00 58.78 97 ASP A C 1
ATOM 709 O O . ASP A 1 97 ? -16.338 13.793 20.412 1.00 58.78 97 ASP A O 1
ATOM 713 N N . VAL A 1 98 ? -16.213 15.738 19.266 1.00 57.19 98 VAL A N 1
ATOM 714 C CA . VAL A 1 98 ? -17.561 16.277 19.540 1.00 57.19 98 VAL A CA 1
ATOM 715 C C . VAL A 1 98 ? -18.322 16.514 18.238 1.00 57.19 98 VAL A C 1
ATOM 717 O O . VAL A 1 98 ? -17.691 16.991 17.264 1.00 57.19 98 VAL A O 1
#

Secondary structure (DSSP, 8-state):
-PPPHHHHHHHHHHHHHHHHHHSPTTSHHHHHHHHHHHHHHHHHHHHHTGGG-HHHHHHHHHHHHHHHHHHHHHHHHH-TTT------SSSS--STT-

Sequence (98 aa):
MTPRLEHVVAPFTALAMVAYPLARRGGPARRLLTPVVVGGLAAITTGATRPWGHRRQAVAAGVVAVATGALERIGTSTGVPFGRYRYTGVLRPAIADV

pLDDT: mean 86.02, std 11.52, range [51.03, 98.19]

Radius of gyration: 16.25 Å; Cα contacts (8 Å, |Δi|>4): 74; chains: 1; bounding box: 40×29×46 Å

Solvent-accessible surface area (backbone atoms only — not comparable to full-atom values): 5676 Å² total; per-residue (Å²): 134,82,81,56,66,39,72,64,40,46,60,57,24,52,52,36,60,64,48,44,79,75,35,56,86,95,34,70,64,37,67,59,36,49,57,47,35,32,51,30,51,20,49,37,40,36,58,74,33,54,91,64,40,72,70,53,17,51,50,51,17,48,50,48,31,50,51,50,48,49,51,48,54,42,33,72,75,73,28,47,92,80,51,85,87,75,86,83,88,58,103,61,90,65,59,95,91,80

Mean predicted aligned error: 6.7 Å

Foldseek 3Di:
DPPDPLVVLVVQLVVLVVCLLVDDQVDPSNVVSQCSNLVSQLSNQLVVCVVVDDVVSNVRSVCSSVVSSVCVVCCSPPVPDPHDDDDPVDPDDQDPND